Protein AF-A0A3B8MT05-F1 (afdb_monomer)

Structure (mmCIF, N/CA/C/O backbone):
data_AF-A0A3B8MT05-F1
#
_entry.id   AF-A0A3B8MT05-F1
#
loop_
_atom_site.group_PDB
_atom_site.id
_atom_site.type_symbol
_atom_site.label_atom_id
_atom_site.label_alt_id
_atom_site.label_comp_id
_atom_site.label_asym_id
_atom_site.label_entity_id
_atom_site.label_seq_id
_atom_site.pdbx_PDB_ins_code
_atom_site.Cartn_x
_atom_site.Cartn_y
_atom_site.Cartn_z
_atom_site.occupancy
_atom_site.B_iso_or_equiv
_atom_site.auth_seq_id
_atom_site.auth_comp_id
_atom_site.auth_asym_id
_atom_site.auth_atom_id
_atom_site.pdbx_PDB_model_num
ATOM 1 N N . SER A 1 1 ? -14.175 -2.290 12.192 1.00 71.00 1 SER A N 1
ATOM 2 C CA . SER A 1 1 ? -15.138 -1.802 11.178 1.00 71.00 1 SER A CA 1
ATOM 3 C C . SER A 1 1 ? -15.718 -2.993 10.432 1.00 71.00 1 SER A C 1
ATOM 5 O O . SER A 1 1 ? -15.018 -3.990 10.320 1.00 71.00 1 SER A O 1
ATOM 7 N N . LYS A 1 2 ? -16.958 -2.916 9.928 1.00 91.81 2 LYS A N 1
ATOM 8 C CA . LYS A 1 2 ? -17.528 -3.970 9.061 1.00 91.81 2 LYS A CA 1
ATOM 9 C C . LYS A 1 2 ? -16.944 -3.952 7.640 1.00 91.81 2 LYS A C 1
ATOM 11 O O . LYS A 1 2 ? -17.014 -4.962 6.956 1.00 91.81 2 LYS A O 1
ATOM 16 N N . VAL A 1 3 ? -16.391 -2.812 7.209 1.00 97.44 3 VAL A N 1
ATOM 17 C CA . VAL A 1 3 ? -15.841 -2.596 5.859 1.00 97.44 3 VAL A CA 1
ATOM 18 C C . VAL A 1 3 ? -14.478 -1.907 5.950 1.00 97.44 3 VAL A C 1
ATOM 20 O O . VAL A 1 3 ? -14.282 -1.012 6.785 1.00 97.44 3 VAL A O 1
ATOM 23 N N . GLN A 1 4 ? -13.553 -2.327 5.088 1.00 98.19 4 GLN A N 1
ATOM 24 C CA . GLN A 1 4 ? -12.253 -1.691 4.902 1.00 98.19 4 GLN A CA 1
ATOM 25 C C . GLN A 1 4 ? -12.387 -0.523 3.912 1.00 98.19 4 GLN A C 1
ATOM 27 O O . GLN A 1 4 ? -12.848 -0.701 2.788 1.00 98.19 4 GLN A O 1
ATOM 32 N N . LEU A 1 5 ? -11.99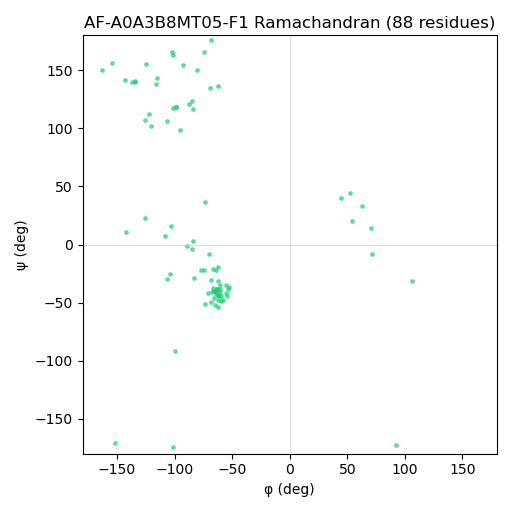8 0.674 4.344 1.00 98.38 5 LEU A N 1
ATOM 33 C CA . LEU A 1 5 ? -11.917 1.879 3.527 1.00 98.38 5 LEU A CA 1
ATOM 34 C C . LEU A 1 5 ? -10.437 2.148 3.277 1.00 98.38 5 LEU A C 1
ATOM 36 O O . LEU A 1 5 ? -9.715 2.529 4.200 1.00 98.38 5 LEU A O 1
ATOM 40 N N . VAL A 1 6 ? -9.989 1.890 2.050 1.00 98.75 6 VAL A N 1
ATOM 41 C CA . VAL A 1 6 ? -8.574 1.947 1.670 1.00 98.75 6 VAL A CA 1
ATOM 42 C C . VAL A 1 6 ? -8.276 3.279 0.986 1.00 98.75 6 VAL A C 1
ATOM 44 O O . VAL A 1 6 ? -8.838 3.576 -0.067 1.00 98.75 6 VAL A O 1
ATOM 47 N N . GLY A 1 7 ? -7.383 4.079 1.567 1.00 98.69 7 GLY A N 1
ATOM 48 C CA . GLY A 1 7 ? -6.900 5.309 0.944 1.00 98.69 7 GLY A CA 1
ATOM 49 C C . GLY A 1 7 ? -5.745 5.040 -0.022 1.00 98.69 7 GLY A C 1
ATOM 50 O O . GLY A 1 7 ? -4.681 4.596 0.405 1.00 98.69 7 GLY A O 1
ATOM 51 N N . ASP A 1 8 ? -5.959 5.329 -1.307 1.00 98.56 8 ASP A N 1
ATOM 52 C CA . ASP A 1 8 ? -4.941 5.296 -2.371 1.00 98.56 8 ASP A CA 1
ATOM 53 C C . ASP A 1 8 ? -4.433 6.718 -2.652 1.00 98.56 8 ASP A C 1
ATOM 55 O O . ASP A 1 8 ? -3.580 7.217 -1.920 1.00 98.56 8 ASP A O 1
ATOM 59 N N . ASP A 1 9 ? -5.039 7.439 -3.602 1.00 98.38 9 ASP A N 1
ATOM 60 C CA . ASP A 1 9 ? -4.663 8.820 -3.955 1.00 98.38 9 ASP A CA 1
ATOM 61 C C . ASP A 1 9 ? -4.847 9.824 -2.805 1.00 98.38 9 ASP A C 1
ATOM 63 O O . ASP A 1 9 ? -4.248 10.900 -2.791 1.00 98.38 9 ASP A O 1
ATOM 67 N N . LEU A 1 10 ? -5.656 9.471 -1.804 1.00 98.44 10 LEU A N 1
ATOM 68 C CA . LEU A 1 10 ? -5.810 10.272 -0.594 1.00 98.44 10 LEU A CA 1
ATOM 69 C C . LEU A 1 10 ? -4.494 10.353 0.197 1.00 98.44 10 LEU A C 1
ATOM 71 O O . LEU A 1 10 ? -4.142 11.417 0.716 1.00 98.44 10 LEU A O 1
ATOM 75 N N . PHE A 1 11 ? -3.761 9.238 0.274 1.00 98.62 11 PHE A N 1
ATOM 76 C CA . PHE A 1 11 ? -2.542 9.125 1.072 1.00 98.62 11 PHE A CA 1
ATOM 77 C C . PHE A 1 11 ? -1.278 9.109 0.223 1.00 98.62 11 PHE A C 1
ATOM 79 O O . PHE A 1 11 ? -0.256 9.586 0.705 1.00 98.62 11 PHE A O 1
ATOM 86 N N . VAL A 1 12 ? -1.338 8.612 -1.018 1.00 98.19 12 VAL A N 1
ATOM 87 C CA . VAL A 1 12 ? -0.209 8.453 -1.956 1.00 98.19 12 VAL A CA 1
ATOM 88 C C . VAL A 1 12 ? 1.046 7.874 -1.297 1.00 98.19 12 VAL A C 1
ATOM 90 O O . VAL A 1 12 ? 2.157 8.336 -1.536 1.00 98.19 12 VAL A O 1
ATOM 93 N N . THR A 1 13 ? 0.867 6.900 -0.397 1.00 98.50 13 THR A N 1
ATOM 94 C CA . THR A 1 13 ? 1.955 6.302 0.405 1.00 98.50 13 THR A CA 1
ATOM 95 C C . THR A 1 13 ? 2.786 7.338 1.195 1.00 98.50 13 THR A C 1
ATOM 97 O O . THR A 1 13 ? 3.906 7.073 1.611 1.00 98.50 13 THR A O 1
ATOM 100 N N . ASN A 1 14 ? 2.255 8.541 1.433 1.00 98.25 14 ASN A N 1
ATOM 101 C CA . ASN A 1 14 ? 2.96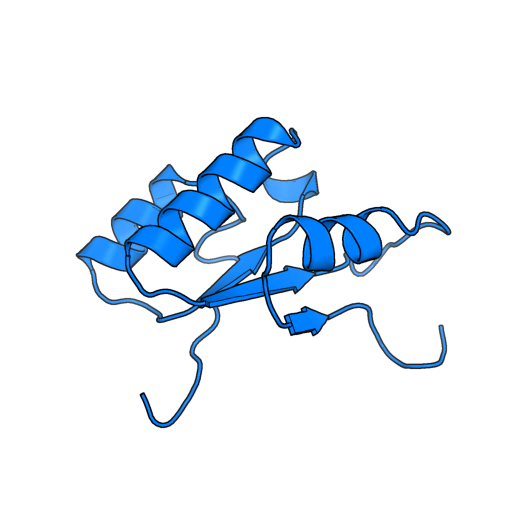7 9.641 2.072 1.00 98.25 14 ASN A CA 1
ATOM 102 C C . ASN A 1 14 ? 2.621 9.736 3.570 1.00 98.25 14 ASN A C 1
ATOM 104 O O . ASN A 1 14 ? 1.465 10.034 3.900 1.00 98.25 14 ASN A O 1
ATOM 108 N N . PRO A 1 15 ? 3.601 9.585 4.486 1.00 97.06 15 PRO A N 1
ATOM 109 C CA . PRO A 1 15 ? 3.354 9.616 5.928 1.00 97.06 15 PRO A CA 1
ATOM 110 C C . PRO A 1 15 ? 2.643 10.882 6.422 1.00 97.06 15 PRO A C 1
ATOM 112 O O . PRO A 1 15 ? 1.793 10.801 7.303 1.00 97.06 15 PRO A O 1
ATOM 115 N N . LYS A 1 16 ? 2.915 12.057 5.831 1.00 97.81 16 LYS A N 1
ATOM 116 C CA . LYS A 1 16 ? 2.271 13.320 6.243 1.00 97.81 16 LYS A CA 1
ATOM 117 C C . LYS A 1 16 ? 0.780 13.330 5.908 1.00 97.81 16 LYS A C 1
ATOM 119 O O . LYS A 1 16 ? -0.032 13.782 6.713 1.00 97.81 16 LYS A O 1
ATOM 124 N N . ARG A 1 17 ? 0.410 12.824 4.726 1.00 98.50 17 ARG A N 1
ATOM 125 C CA . ARG A 1 17 ? -0.999 12.719 4.313 1.00 98.50 17 ARG A CA 1
ATOM 126 C C . ARG A 1 17 ? -1.727 11.646 5.108 1.00 98.50 17 ARG A C 1
ATOM 128 O O . ARG A 1 17 ? -2.847 11.887 5.546 1.00 98.50 17 ARG A O 1
ATOM 135 N N . LEU A 1 18 ? -1.075 10.506 5.336 1.00 98.75 18 LEU A N 1
ATOM 136 C CA . LEU A 1 18 ? -1.609 9.438 6.172 1.00 98.75 18 LEU A CA 1
ATOM 137 C C . LEU A 1 18 ? -1.860 9.926 7.606 1.00 98.75 18 LEU A C 1
ATOM 139 O O . LEU A 1 18 ? -2.966 9.753 8.106 1.00 98.75 18 LEU A O 1
ATOM 143 N N . ALA A 1 19 ? -0.892 10.603 8.234 1.00 98.69 19 ALA A N 1
ATOM 144 C CA . ALA A 1 19 ? -1.054 11.179 9.571 1.00 98.69 19 ALA A CA 1
ATOM 145 C C . ALA A 1 19 ? -2.271 12.110 9.642 1.00 98.69 19 ALA A C 1
ATOM 147 O O . ALA A 1 19 ? -3.087 11.999 10.558 1.00 98.69 19 ALA A O 1
ATOM 148 N N . LYS A 1 20 ? -2.446 12.977 8.634 1.00 98.75 20 LYS A N 1
ATOM 149 C CA . LYS A 1 20 ? -3.619 13.852 8.577 1.00 98.75 20 LYS A CA 1
ATOM 150 C C . LYS A 1 20 ? -4.919 13.066 8.396 1.00 98.75 20 LYS A C 1
ATOM 152 O O . LYS A 1 20 ? -5.930 13.392 9.010 1.00 98.75 20 LYS A O 1
ATOM 157 N N . GLY A 1 21 ? -4.898 12.030 7.564 1.00 98.62 21 GLY A N 1
ATOM 158 C CA . GLY A 1 21 ? -6.036 11.147 7.339 1.00 98.62 21 GLY A CA 1
ATOM 159 C C . GLY A 1 21 ? -6.473 10.380 8.583 1.00 98.62 21 GLY A C 1
ATOM 160 O O . GLY A 1 21 ? -7.678 10.229 8.795 1.00 98.62 21 GLY A O 1
ATOM 161 N N . ILE A 1 22 ? -5.506 9.947 9.397 1.00 98.56 22 ILE A N 1
ATOM 162 C CA . ILE A 1 22 ? -5.710 9.301 10.698 1.00 98.56 22 ILE A CA 1
ATOM 163 C C . ILE A 1 22 ? -6.364 10.281 11.673 1.00 98.56 22 ILE A C 1
ATOM 165 O O . ILE A 1 22 ? -7.414 9.962 12.224 1.00 98.56 22 ILE A O 1
ATOM 169 N N . GLU A 1 23 ? -5.800 11.483 11.829 1.00 98.56 23 GLU A N 1
ATOM 170 C CA . GLU A 1 23 ? -6.339 12.537 12.704 1.00 98.56 23 GLU A CA 1
ATOM 171 C C . GLU A 1 23 ? -7.797 12.877 12.355 1.00 98.56 23 GLU A C 1
ATOM 173 O O . GLU A 1 23 ? -8.638 13.038 13.236 1.00 98.56 23 GLU A O 1
ATOM 178 N N . LEU A 1 24 ? -8.106 12.953 11.058 1.00 98.56 24 LEU A N 1
ATOM 179 C CA . LEU A 1 24 ? -9.439 13.276 10.554 1.00 98.56 24 LEU A CA 1
ATOM 180 C C . LEU A 1 24 ? -10.389 12.065 10.462 1.00 98.56 24 LEU A C 1
ATOM 182 O O . LEU A 1 24 ? -11.544 12.240 10.082 1.00 98.56 24 LEU A O 1
ATOM 186 N N . GLY A 1 25 ? -9.929 10.842 10.753 1.00 97.75 25 GLY A N 1
ATOM 187 C CA . GLY A 1 25 ? -10.753 9.628 10.666 1.00 97.75 25 GLY A CA 1
ATOM 188 C C . GLY A 1 25 ? -11.263 9.305 9.254 1.00 97.75 25 GLY A C 1
ATOM 189 O O . GLY A 1 25 ? -12.368 8.793 9.094 1.00 97.75 25 GLY A O 1
ATOM 190 N N . THR A 1 26 ? -10.485 9.628 8.219 1.00 98.25 26 THR A N 1
ATOM 191 C CA . THR A 1 26 ? -10.937 9.588 6.809 1.00 98.25 26 THR A CA 1
ATOM 192 C C . THR A 1 26 ? -10.999 8.191 6.186 1.00 98.25 26 THR A C 1
ATOM 194 O O . THR A 1 26 ? -11.703 7.996 5.197 1.00 98.25 26 THR A O 1
ATOM 197 N N . ALA A 1 27 ? -10.269 7.219 6.734 1.00 98.50 27 ALA A N 1
ATOM 198 C CA . ALA A 1 27 ? -10.208 5.846 6.240 1.00 98.50 27 ALA A CA 1
ATOM 199 C C . ALA A 1 27 ? -9.900 4.875 7.396 1.00 98.50 27 ALA A C 1
ATOM 201 O O . ALA A 1 27 ? -9.943 5.249 8.566 1.00 98.50 27 ALA A O 1
ATOM 202 N N . ASN A 1 28 ? -9.618 3.608 7.093 1.00 98.31 28 ASN A N 1
ATOM 203 C CA . ASN A 1 28 ? -9.097 2.649 8.082 1.00 98.31 28 ASN A CA 1
ATOM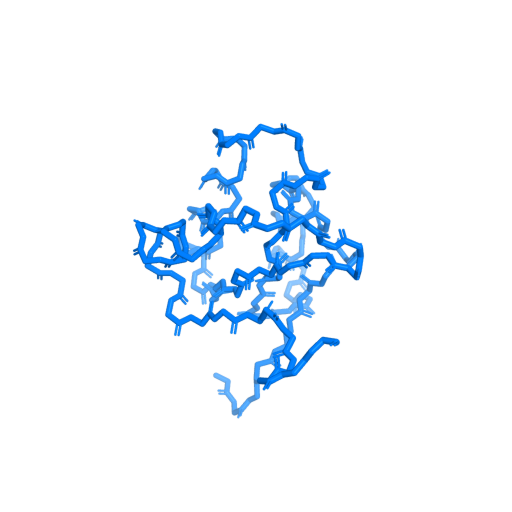 204 C C . ASN A 1 28 ? -8.037 1.696 7.495 1.00 98.31 28 ASN A C 1
ATOM 206 O O . ASN A 1 28 ? -7.645 0.701 8.114 1.00 98.31 28 ASN A O 1
ATOM 210 N N . SER 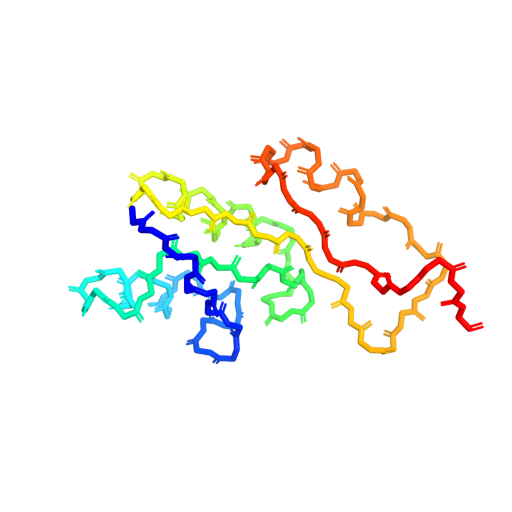A 1 29 ? -7.572 2.001 6.284 1.00 98.62 29 SER A N 1
ATOM 211 C CA . SER A 1 29 ? -6.509 1.286 5.603 1.00 98.62 29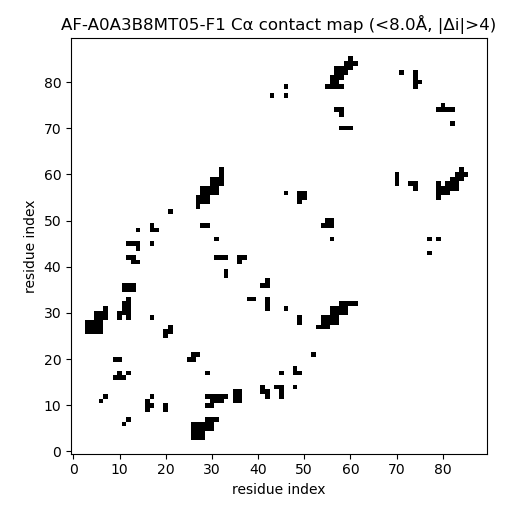 SER A CA 1
ATOM 212 C C . SER A 1 29 ? -5.788 2.185 4.600 1.00 98.62 29 SER A C 1
ATOM 214 O O . SER A 1 29 ? -6.367 3.156 4.108 1.00 98.62 29 SER A O 1
ATOM 216 N N . ILE A 1 30 ? -4.538 1.856 4.280 1.00 98.81 30 ILE A N 1
ATOM 217 C CA . ILE A 1 30 ? -3.737 2.505 3.238 1.00 98.81 30 ILE A CA 1
ATOM 218 C C . ILE A 1 30 ? -3.394 1.518 2.116 1.00 98.81 30 ILE A C 1
ATOM 220 O O . ILE A 1 30 ? -3.026 0.373 2.381 1.00 98.81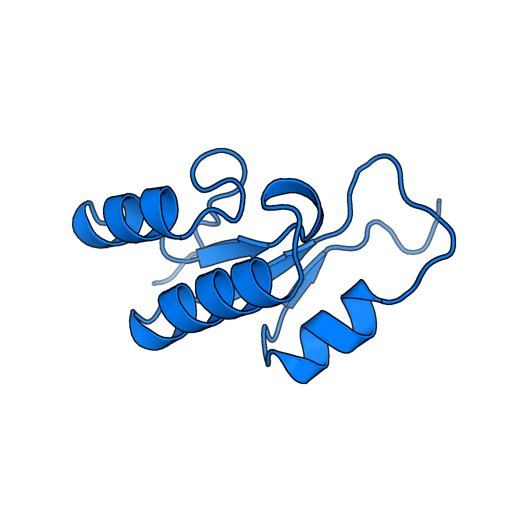 30 ILE A O 1
ATOM 224 N N . LEU A 1 31 ? -3.483 1.976 0.863 1.00 98.75 31 LEU A N 1
ATOM 225 C CA . LEU A 1 31 ? -2.906 1.280 -0.286 1.00 98.75 31 LEU A CA 1
ATOM 226 C C . LEU A 1 31 ? -1.453 1.739 -0.458 1.00 98.75 31 LEU A C 1
ATOM 228 O O . LEU A 1 31 ? -1.192 2.926 -0.642 1.00 98.75 31 LEU A O 1
ATOM 232 N N . VAL A 1 32 ? -0.511 0.805 -0.389 1.00 98.69 32 VAL A N 1
ATOM 233 C CA . VAL A 1 32 ? 0.929 1.079 -0.379 1.00 98.69 32 VAL A CA 1
ATOM 234 C C . VAL A 1 32 ? 1.499 0.821 -1.765 1.00 98.69 32 VAL A C 1
ATOM 236 O O . VAL A 1 32 ? 1.470 -0.306 -2.254 1.00 98.69 32 VAL A O 1
ATOM 239 N N . LYS A 1 33 ? 2.035 1.863 -2.399 1.00 98.44 33 LYS A N 1
ATOM 240 C CA . LYS A 1 33 ? 2.738 1.797 -3.685 1.00 98.44 33 LYS A CA 1
ATOM 241 C C . LYS A 1 33 ? 4.112 2.426 -3.503 1.00 98.44 33 LYS A C 1
ATOM 243 O O . LYS A 1 33 ? 4.232 3.647 -3.415 1.00 98.44 33 LYS A O 1
ATOM 248 N N . VAL A 1 34 ? 5.151 1.595 -3.476 1.00 96.88 34 VAL A N 1
ATOM 249 C CA . VAL A 1 34 ? 6.532 2.001 -3.144 1.00 96.88 34 VAL A CA 1
ATOM 250 C C . VAL A 1 34 ? 7.034 3.184 -3.980 1.00 96.88 34 VAL A C 1
ATOM 252 O O . VAL A 1 34 ? 7.690 4.097 -3.482 1.00 96.88 34 VAL A O 1
ATOM 255 N N . ASN A 1 35 ? 6.640 3.235 -5.253 1.00 95.62 35 ASN A N 1
ATOM 256 C CA . ASN A 1 35 ? 7.064 4.275 -6.181 1.00 95.62 35 ASN A CA 1
ATOM 257 C C . ASN A 1 35 ? 6.234 5.574 -6.116 1.00 95.62 35 ASN A C 1
ATOM 259 O O . ASN A 1 35 ? 6.474 6.471 -6.920 1.00 95.62 35 ASN A O 1
ATOM 263 N N . GLN A 1 36 ? 5.259 5.697 -5.205 1.00 95.88 36 GLN A N 1
ATOM 264 C CA . GLN A 1 36 ? 4.593 6.979 -4.921 1.00 95.88 36 GLN A CA 1
ATOM 265 C C . GLN A 1 36 ? 5.383 7.851 -3.934 1.00 95.88 36 GLN A C 1
ATOM 267 O O . GLN A 1 36 ? 5.275 9.073 -4.008 1.00 95.88 36 GLN A O 1
ATOM 272 N N . ILE A 1 37 ? 6.155 7.242 -3.025 1.00 94.12 37 ILE A N 1
ATOM 273 C CA . ILE A 1 37 ? 6.929 7.961 -2.000 1.00 94.12 37 ILE A CA 1
ATOM 274 C C . ILE A 1 37 ? 8.425 8.029 -2.332 1.00 94.12 37 ILE A C 1
ATOM 276 O O . ILE A 1 37 ? 9.080 8.999 -1.977 1.00 94.12 37 ILE A O 1
ATOM 280 N N . GLY A 1 38 ? 8.929 7.067 -3.115 1.00 90.69 38 GLY A N 1
ATOM 281 C CA . GLY A 1 38 ? 10.233 7.139 -3.782 1.00 90.69 38 GLY A CA 1
ATOM 282 C C . GLY A 1 38 ? 11.315 6.262 -3.157 1.00 90.69 38 GLY A C 1
ATOM 283 O O . GLY A 1 38 ? 12.152 5.742 -3.893 1.00 90.69 38 GLY A O 1
ATOM 284 N N . THR A 1 39 ? 11.282 6.032 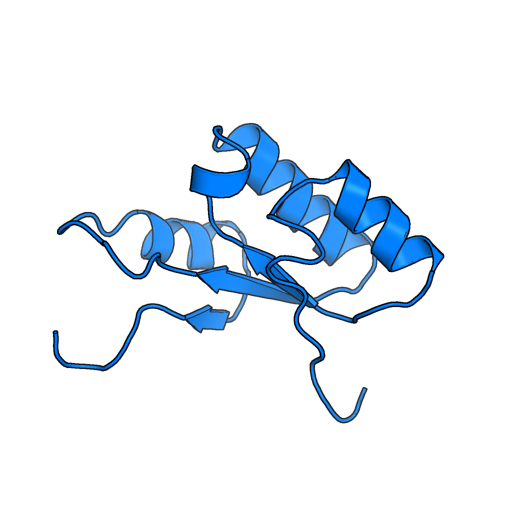-1.841 1.00 97.81 39 THR A N 1
ATOM 285 C CA . THR A 1 39 ? 12.248 5.159 -1.153 1.00 97.81 39 THR A CA 1
ATOM 286 C C . THR A 1 39 ? 11.580 4.043 -0.351 1.00 97.81 39 THR A C 1
ATOM 288 O O . THR A 1 39 ? 10.430 4.149 0.091 1.00 97.81 39 THR A O 1
ATOM 291 N N . LEU A 1 40 ? 12.322 2.952 -0.130 1.00 97.50 40 LEU A N 1
ATOM 292 C CA . LEU A 1 40 ? 11.863 1.864 0.733 1.00 97.50 40 LEU A CA 1
ATOM 293 C C . LEU A 1 40 ? 11.740 2.316 2.188 1.00 97.50 40 LEU A C 1
ATOM 295 O O . LEU A 1 40 ? 10.751 1.980 2.823 1.00 97.50 40 LEU A O 1
ATOM 299 N N . SER A 1 41 ? 12.675 3.119 2.701 1.00 97.94 41 SER A N 1
ATOM 300 C CA . SER A 1 41 ? 12.603 3.620 4.078 1.00 97.94 41 SER A CA 1
ATOM 301 C C . SER A 1 41 ? 11.313 4.402 4.328 1.00 97.94 41 SER A C 1
ATOM 303 O O . SER A 1 41 ? 10.586 4.094 5.265 1.00 97.94 41 SER A O 1
ATOM 305 N N . GLU A 1 42 ? 10.951 5.326 3.435 1.00 97.88 42 GLU A N 1
ATOM 306 C CA . GLU A 1 42 ? 9.705 6.090 3.585 1.00 97.88 42 GLU A CA 1
ATOM 307 C C . GLU A 1 42 ? 8.453 5.220 3.399 1.00 97.88 42 GLU A C 1
ATOM 309 O O . GLU A 1 42 ? 7.418 5.471 4.018 1.00 97.88 42 GLU A O 1
ATOM 314 N N . THR A 1 43 ? 8.539 4.169 2.577 1.00 98.19 43 THR A N 1
ATOM 315 C CA . THR A 1 43 ? 7.473 3.163 2.468 1.00 98.19 43 THR A CA 1
ATOM 316 C C . THR A 1 43 ? 7.280 2.442 3.805 1.00 98.19 43 THR A C 1
ATOM 318 O O . THR A 1 43 ? 6.149 2.304 4.272 1.00 98.19 43 THR A O 1
ATOM 321 N N . LEU A 1 44 ? 8.370 1.995 4.437 1.00 98.00 44 LEU A N 1
ATOM 322 C CA . LEU A 1 44 ? 8.331 1.318 5.734 1.00 98.00 44 LEU A CA 1
ATOM 323 C C . LEU A 1 44 ? 7.798 2.246 6.831 1.00 98.00 44 LEU A C 1
ATOM 325 O O . LEU A 1 44 ? 6.987 1.807 7.647 1.00 98.00 44 LEU A O 1
ATOM 329 N N . ASP A 1 45 ? 8.166 3.528 6.803 1.00 98.19 45 ASP A N 1
ATOM 330 C CA . ASP A 1 45 ? 7.628 4.538 7.716 1.00 98.19 45 ASP A CA 1
ATOM 331 C C . ASP A 1 45 ? 6.113 4.709 7.541 1.00 98.19 45 ASP A C 1
ATOM 333 O O . ASP A 1 45 ? 5.377 4.751 8.528 1.00 98.19 45 ASP A O 1
ATOM 337 N N . ALA A 1 46 ? 5.615 4.753 6.298 1.00 98.38 46 ALA A N 1
ATOM 338 C CA . ALA A 1 46 ? 4.181 4.848 6.021 1.00 98.38 46 ALA A CA 1
ATOM 339 C C . ALA A 1 46 ? 3.410 3.613 6.519 1.00 98.38 46 ALA A C 1
ATOM 341 O O . ALA A 1 46 ? 2.347 3.754 7.128 1.00 98.38 46 ALA A O 1
ATOM 342 N N . VAL A 1 47 ? 3.948 2.407 6.301 1.00 98.50 47 VAL A N 1
ATOM 343 C CA . VAL A 1 47 ? 3.338 1.160 6.794 1.00 98.50 47 VAL A CA 1
ATOM 344 C C . VAL A 1 47 ? 3.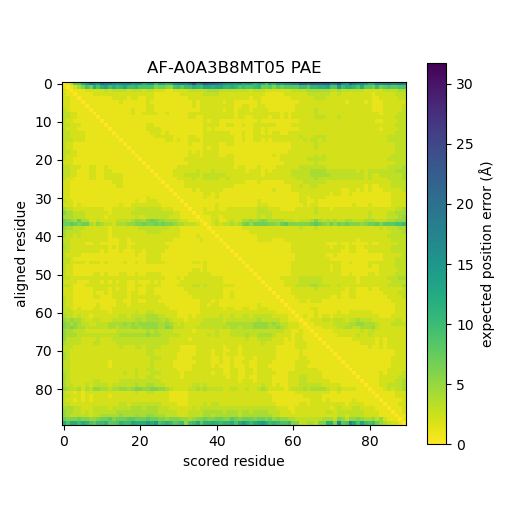349 1.111 8.323 1.00 98.50 47 VAL A C 1
ATOM 346 O O . VAL A 1 47 ? 2.324 0.821 8.939 1.00 98.50 47 VAL A O 1
ATOM 349 N N . SER A 1 48 ? 4.478 1.454 8.946 1.00 98.44 48 SER A N 1
ATOM 350 C CA . SER A 1 48 ? 4.615 1.510 10.404 1.00 98.44 48 SER A CA 1
ATOM 351 C C . SER A 1 48 ? 3.636 2.512 11.025 1.00 98.44 48 SER A C 1
ATOM 353 O O . SER A 1 48 ? 2.931 2.193 11.987 1.00 98.44 48 SER A O 1
ATOM 355 N N . LEU A 1 49 ? 3.505 3.703 10.430 1.00 98.62 49 LEU A N 1
ATOM 356 C CA . LEU A 1 49 ? 2.552 4.723 10.865 1.00 98.62 49 LEU A CA 1
ATOM 357 C C . LEU A 1 49 ? 1.101 4.228 10.777 1.00 98.62 49 LEU A C 1
ATOM 359 O O . LEU A 1 49 ? 0.315 4.479 11.691 1.00 98.62 49 LEU A O 1
ATOM 363 N N . ALA A 1 50 ? 0.744 3.500 9.716 1.00 98.56 50 ALA A N 1
ATOM 364 C CA . ALA A 1 50 ? -0.581 2.900 9.595 1.00 98.56 50 ALA A CA 1
ATOM 365 C C . ALA A 1 50 ? -0.829 1.881 10.718 1.00 98.56 50 ALA A C 1
ATOM 367 O O . ALA A 1 50 ? -1.797 2.007 11.470 1.00 98.56 50 ALA A O 1
ATOM 368 N N . HIS A 1 51 ? 0.074 0.911 10.882 1.00 98.38 51 HIS A N 1
ATOM 369 C CA . HIS A 1 51 ? -0.085 -0.170 11.856 1.00 98.38 51 HIS A CA 1
ATOM 370 C C . HIS A 1 51 ? -0.156 0.339 13.299 1.00 98.38 51 HIS A C 1
ATOM 372 O O . HIS A 1 51 ? -1.033 -0.072 14.059 1.00 98.38 51 HIS A O 1
ATOM 378 N N . THR A 1 52 ? 0.715 1.279 13.668 1.00 98.38 52 THR A N 1
ATOM 379 C CA . THR A 1 52 ? 0.737 1.877 15.016 1.00 98.38 52 THR A CA 1
ATOM 380 C C . THR A 1 52 ? -0.537 2.656 15.354 1.00 98.38 52 THR A C 1
ATOM 382 O O . THR A 1 52 ? -0.866 2.794 16.529 1.00 98.38 52 THR A O 1
ATOM 385 N N . ASN A 1 53 ? -1.295 3.100 14.347 1.00 98.38 53 ASN A N 1
ATOM 386 C CA . ASN A 1 53 ? -2.578 3.790 14.509 1.00 98.38 53 ASN A CA 1
ATOM 387 C C . ASN A 1 53 ? -3.790 2.886 14.214 1.00 98.38 53 ASN A C 1
ATOM 389 O O . ASN A 1 53 ? -4.900 3.373 14.000 1.00 98.38 53 ASN A O 1
ATOM 393 N N . GLY A 1 54 ? -3.594 1.564 14.185 1.00 97.50 54 GLY A N 1
ATOM 394 C CA . GLY A 1 54 ? -4.667 0.588 13.980 1.00 97.50 54 GLY A CA 1
ATOM 395 C C . GLY A 1 54 ? -5.249 0.567 12.563 1.00 97.50 54 GLY A C 1
ATOM 396 O O . GLY A 1 54 ? -6.311 -0.021 12.350 1.00 97.50 54 GLY A O 1
ATOM 397 N N . TYR A 1 55 ? -4.577 1.191 11.592 1.00 98.44 55 TYR A N 1
ATOM 398 C CA . TYR A 1 55 ? -4.894 1.029 10.178 1.00 98.44 55 TYR A CA 1
ATOM 399 C C . TYR A 1 55 ? -4.283 -0.271 9.657 1.00 98.44 55 TYR A C 1
ATOM 401 O O . TYR A 1 55 ? -3.226 -0.716 10.097 1.00 98.44 55 TYR A O 1
ATOM 409 N N . THR A 1 56 ? -4.938 -0.856 8.660 1.00 98.31 56 THR A N 1
ATOM 410 C CA . THR A 1 56 ? -4.383 -1.976 7.884 1.00 98.31 56 THR A CA 1
ATOM 411 C C . THR A 1 56 ? -3.650 -1.460 6.645 1.00 98.31 56 THR A C 1
ATOM 413 O O . THR A 1 56 ? -3.995 -0.401 6.120 1.00 98.31 56 THR A O 1
ATOM 416 N N . ALA A 1 57 ? -2.679 -2.204 6.126 1.00 98.44 57 ALA A N 1
ATOM 417 C CA . ALA A 1 57 ? -1.972 -1.855 4.895 1.00 98.44 57 ALA A CA 1
ATOM 418 C C . ALA A 1 57 ? -2.247 -2.886 3.793 1.00 98.44 57 ALA A C 1
ATOM 420 O O . ALA A 1 57 ? -2.344 -4.080 4.059 1.00 98.44 57 ALA A O 1
ATOM 421 N N . VAL A 1 58 ? -2.365 -2.430 2.547 1.00 98.75 58 VAL A N 1
ATOM 422 C CA . VAL A 1 58 ? -2.497 -3.294 1.369 1.00 98.75 58 VAL A CA 1
ATOM 423 C C . VAL A 1 58 ? -1.356 -2.967 0.415 1.00 98.75 58 VAL A C 1
ATOM 425 O O . VAL A 1 58 ? -1.327 -1.878 -0.156 1.00 98.75 58 VAL A O 1
ATOM 428 N N . MET A 1 59 ? -0.418 -3.896 0.229 1.00 98.69 59 MET A N 1
ATOM 429 C CA . MET A 1 59 ? 0.670 -3.712 -0.736 1.00 98.69 59 MET A CA 1
ATOM 430 C C . MET A 1 59 ? 0.110 -3.758 -2.161 1.00 98.69 59 MET A C 1
ATOM 432 O O . MET A 1 59 ? -0.712 -4.620 -2.471 1.00 98.69 59 MET A O 1
ATOM 436 N N . SER A 1 60 ? 0.514 -2.842 -3.037 1.00 98.62 60 SER A N 1
ATOM 437 C CA . SER A 1 60 ? -0.095 -2.692 -4.359 1.00 98.62 60 SER A CA 1
ATOM 438 C C . SER A 1 60 ? 0.930 -2.536 -5.467 1.00 98.62 60 SER A C 1
ATOM 440 O O . SER A 1 60 ? 1.877 -1.761 -5.364 1.00 98.62 60 SER A O 1
ATOM 442 N N . HIS A 1 61 ? 0.630 -3.188 -6.587 1.00 98.25 61 HIS A N 1
ATOM 443 C CA . HIS A 1 61 ? 1.272 -2.931 -7.869 1.00 98.25 61 HIS A CA 1
ATOM 444 C C . HIS A 1 61 ? 0.906 -1.558 -8.454 1.00 98.25 61 HIS A C 1
ATOM 446 O O . HIS A 1 61 ? 0.026 -0.839 -7.946 1.00 98.25 61 HIS A O 1
ATOM 452 N N . ARG A 1 62 ? 1.529 -1.234 -9.588 1.00 97.88 62 ARG A N 1
ATOM 453 C CA . ARG A 1 62 ? 1.056 -0.211 -10.533 1.00 97.88 62 ARG A CA 1
ATOM 454 C C . ARG A 1 62 ? 0.383 -0.847 -11.753 1.00 97.88 62 ARG A C 1
ATOM 456 O O . ARG A 1 62 ? 0.475 -2.043 -11.982 1.00 97.88 62 ARG A O 1
ATOM 463 N N . SER A 1 63 ? -0.337 -0.039 -12.534 1.00 95.75 63 SER A N 1
ATOM 464 C CA . SER A 1 63 ? -0.952 -0.508 -13.785 1.00 95.75 63 SER A CA 1
ATOM 465 C C . SER A 1 63 ? 0.095 -0.878 -14.839 1.00 95.75 63 SER A C 1
ATOM 467 O O . SER A 1 63 ? -0.091 -1.849 -15.561 1.00 95.75 63 SER A O 1
ATOM 469 N N . GLY A 1 64 ? 1.189 -0.115 -14.910 1.00 95.62 64 GLY A N 1
ATOM 470 C CA . GLY A 1 64 ? 2.400 -0.492 -15.632 1.00 95.62 64 GLY A CA 1
ATOM 471 C C . GLY A 1 64 ? 3.381 -1.130 -14.660 1.00 95.62 64 GLY A C 1
ATOM 472 O O . GLY A 1 64 ? 4.044 -0.405 -13.921 1.00 95.62 64 GLY A O 1
ATOM 473 N N . GLU A 1 65 ? 3.415 -2.460 -14.637 1.00 96.88 65 GLU A N 1
ATOM 474 C CA . GLU A 1 65 ? 4.384 -3.239 -13.863 1.00 96.88 65 GLU A CA 1
ATOM 475 C C . GLU A 1 65 ? 5.512 -3.784 -14.732 1.00 96.88 65 GLU A C 1
ATOM 477 O O . GLU A 1 65 ? 5.383 -3.874 -15.954 1.00 96.88 65 GLU A O 1
ATOM 482 N N . THR A 1 66 ? 6.588 -4.194 -14.068 1.00 97.56 66 THR A N 1
ATOM 483 C CA . THR A 1 66 ? 7.658 -4.996 -14.664 1.00 97.56 66 THR A CA 1
ATOM 484 C C . THR A 1 66 ? 7.512 -6.469 -14.252 1.00 97.56 66 THR A C 1
ATOM 486 O O . THR A 1 66 ? 6.515 -6.887 -13.648 1.00 97.56 66 THR A O 1
ATOM 489 N N . GLU A 1 67 ? 8.490 -7.288 -14.621 1.00 97.88 67 GLU A N 1
ATOM 490 C CA . GLU A 1 67 ? 8.676 -8.655 -14.136 1.00 97.88 67 GLU A CA 1
ATOM 491 C C . GLU A 1 67 ? 9.128 -8.731 -12.667 1.00 97.88 67 GLU A C 1
ATOM 493 O O . GLU A 1 67 ? 9.184 -9.823 -12.103 1.00 97.88 67 GLU A O 1
ATOM 498 N N . ASP A 1 68 ? 9.462 -7.590 -12.058 1.00 98.19 68 ASP A N 1
ATOM 499 C CA . ASP A 1 68 ? 9.953 -7.502 -10.688 1.00 98.19 68 ASP A CA 1
ATOM 500 C C . ASP A 1 68 ? 8.909 -8.003 -9.676 1.00 98.19 68 ASP A C 1
ATOM 502 O O . ASP A 1 68 ? 7.714 -7.703 -9.753 1.00 98.19 68 ASP A O 1
ATOM 506 N N . THR A 1 69 ? 9.372 -8.784 -8.700 1.00 98.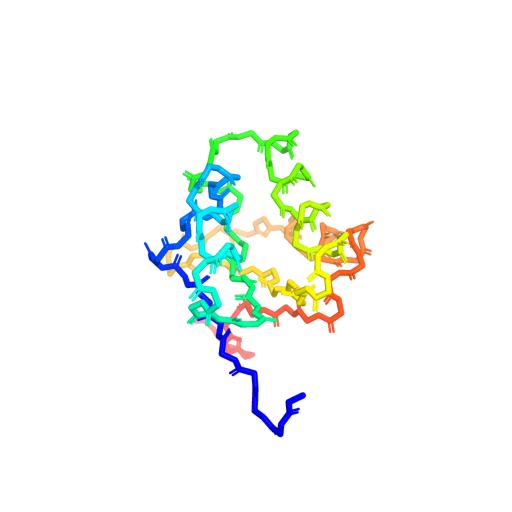25 69 THR A N 1
ATOM 507 C CA . THR A 1 69 ? 8.522 -9.401 -7.675 1.00 98.25 69 THR A CA 1
ATOM 508 C C . THR A 1 69 ? 8.693 -8.779 -6.292 1.00 98.25 69 THR A C 1
ATOM 510 O O . THR A 1 69 ? 8.101 -9.274 -5.337 1.00 98.25 69 THR A O 1
ATOM 513 N N . THR A 1 70 ? 9.444 -7.683 -6.159 1.00 98.19 70 THR A N 1
ATOM 514 C CA . THR A 1 70 ? 9.848 -7.080 -4.878 1.00 98.19 70 THR A CA 1
ATOM 515 C C . THR A 1 70 ? 8.658 -6.793 -3.967 1.00 98.19 70 THR A C 1
ATOM 517 O O . THR A 1 70 ? 8.730 -6.994 -2.756 1.00 98.19 70 THR A O 1
ATOM 520 N N . ILE A 1 71 ? 7.524 -6.349 -4.520 1.00 98.25 71 ILE A N 1
ATOM 521 C CA . ILE A 1 71 ? 6.344 -6.039 -3.701 1.00 98.25 71 ILE A CA 1
ATOM 522 C C . ILE A 1 71 ? 5.719 -7.281 -3.044 1.00 98.25 71 ILE A C 1
ATOM 524 O O . ILE A 1 71 ? 5.026 -7.138 -2.039 1.00 98.25 71 ILE A O 1
ATOM 528 N N . ALA A 1 72 ? 5.963 -8.488 -3.567 1.00 98.56 72 ALA A N 1
ATOM 529 C CA . ALA A 1 72 ? 5.532 -9.727 -2.925 1.00 98.56 72 ALA A CA 1
ATOM 530 C C . ALA A 1 72 ? 6.309 -9.954 -1.621 1.00 98.56 72 ALA A C 1
ATOM 532 O O . ALA A 1 72 ? 5.698 -10.138 -0.567 1.00 98.56 72 ALA A O 1
ATOM 533 N N . ASP A 1 73 ? 7.638 -9.840 -1.673 1.00 98.62 73 ASP A N 1
ATOM 534 C CA . ASP A 1 73 ? 8.502 -9.927 -0.495 1.00 98.62 73 ASP A CA 1
ATOM 535 C C . ASP A 1 73 ? 8.200 -8.807 0.503 1.00 98.62 73 ASP A C 1
ATOM 537 O O . ASP A 1 73 ? 8.062 -9.062 1.699 1.00 98.62 73 ASP A O 1
ATOM 541 N N . LEU A 1 74 ? 8.005 -7.572 0.027 1.00 98.31 74 LEU A N 1
ATOM 542 C CA . LEU A 1 74 ? 7.661 -6.448 0.900 1.00 98.31 74 LEU A CA 1
ATOM 543 C C . LEU A 1 74 ? 6.315 -6.644 1.604 1.00 98.31 74 LEU A C 1
ATOM 545 O O . LEU A 1 74 ? 6.201 -6.294 2.778 1.00 98.31 74 LEU A O 1
ATOM 549 N N . ALA A 1 75 ? 5.303 -7.214 0.942 1.00 98.44 75 ALA A N 1
ATOM 550 C CA . ALA A 1 75 ? 4.009 -7.483 1.571 1.00 98.44 75 ALA A CA 1
ATOM 551 C C . ALA A 1 75 ? 4.139 -8.443 2.766 1.00 98.44 75 ALA A C 1
ATOM 553 O O . ALA A 1 75 ? 3.479 -8.247 3.792 1.00 98.44 75 ALA A O 1
ATOM 554 N N . VAL A 1 76 ? 5.013 -9.449 2.644 1.00 98.56 76 VAL A N 1
ATOM 555 C CA . VAL A 1 76 ? 5.320 -10.402 3.718 1.00 98.56 76 VAL A CA 1
ATOM 556 C C . VAL A 1 76 ? 6.186 -9.745 4.792 1.00 98.56 76 VAL A C 1
ATOM 558 O O . VAL A 1 76 ? 5.821 -9.770 5.965 1.00 98.56 76 VAL A O 1
ATOM 561 N N . ALA A 1 77 ? 7.293 -9.107 4.405 1.00 98.25 77 ALA A N 1
ATOM 562 C CA . ALA A 1 77 ? 8.257 -8.506 5.327 1.00 98.25 77 ALA A CA 1
ATOM 563 C C . ALA A 1 77 ? 7.637 -7.412 6.207 1.00 98.25 77 ALA A C 1
ATOM 565 O O . ALA A 1 77 ? 7.992 -7.269 7.375 1.00 98.25 77 ALA A O 1
ATOM 566 N N . THR A 1 78 ? 6.688 -6.651 5.660 1.00 97.38 78 THR A N 1
ATOM 567 C CA . THR A 1 78 ? 5.988 -5.586 6.390 1.00 97.38 78 THR A CA 1
ATOM 568 C C . THR A 1 78 ? 4.730 -6.062 7.109 1.00 97.38 78 THR A C 1
ATOM 570 O O . THR A 1 78 ? 4.086 -5.266 7.789 1.00 97.38 78 THR A O 1
ATOM 573 N N . ASN A 1 79 ? 4.381 -7.348 6.989 1.00 97.81 79 ASN A N 1
ATOM 574 C CA . ASN A 1 79 ? 3.170 -7.930 7.555 1.00 97.81 79 ASN A CA 1
ATOM 575 C C . ASN A 1 79 ? 1.896 -7.147 7.167 1.00 97.81 79 ASN A C 1
ATOM 577 O O . ASN A 1 79 ? 1.037 -6.888 8.008 1.00 97.81 79 ASN A O 1
ATOM 581 N N . CYS A 1 80 ? 1.763 -6.753 5.891 1.00 96.94 80 CYS A N 1
ATOM 582 C CA . CYS A 1 80 ? 0.548 -6.083 5.405 1.00 96.94 80 CYS A CA 1
ATOM 583 C C . CYS A 1 80 ? -0.692 -6.988 5.521 1.00 96.94 80 CYS A C 1
ATOM 585 O O . CYS A 1 80 ? -1.813 -6.509 5.675 1.00 96.94 80 CYS A O 1
ATOM 587 N N . GLY A 1 81 ? -0.512 -8.307 5.389 1.00 94.62 81 GLY A N 1
ATOM 588 C CA . GLY A 1 81 ? -1.600 -9.293 5.389 1.00 94.62 81 GLY A CA 1
ATOM 589 C C . GLY A 1 81 ? -2.480 -9.279 4.131 1.00 94.62 81 GLY A C 1
ATOM 590 O O . GLY A 1 81 ? -3.306 -10.171 3.958 1.00 94.62 81 GLY A O 1
ATOM 591 N N . GLN A 1 82 ? -2.306 -8.297 3.240 1.00 98.56 82 GLN A N 1
ATOM 592 C CA . GLN A 1 82 ? -3.029 -8.163 1.977 1.00 98.56 82 GLN A CA 1
ATOM 593 C C . GLN A 1 82 ? -2.112 -7.614 0.878 1.00 98.56 82 GLN A C 1
ATOM 595 O O . GLN A 1 82 ? -1.307 -6.708 1.113 1.00 98.56 82 GLN A O 1
ATOM 600 N N . ILE A 1 83 ? -2.276 -8.135 -0.338 1.00 98.62 83 ILE A N 1
ATOM 601 C CA . ILE A 1 83 ? -1.582 -7.672 -1.542 1.00 98.62 83 ILE A CA 1
ATOM 602 C C . ILE A 1 83 ? -2.557 -7.596 -2.722 1.00 98.62 83 ILE A C 1
ATOM 604 O O . ILE A 1 83 ? -3.399 -8.473 -2.910 1.00 98.62 83 ILE A O 1
ATOM 608 N N . LYS A 1 84 ? -2.430 -6.546 -3.536 1.00 98.44 84 LYS A N 1
ATOM 609 C CA . LYS A 1 84 ? -3.171 -6.329 -4.781 1.00 98.44 84 LYS A CA 1
ATOM 610 C C . LYS A 1 84 ? -2.180 -6.210 -5.940 1.00 98.44 84 LYS A C 1
ATOM 612 O O . LYS A 1 84 ? -1.583 -5.156 -6.143 1.00 98.44 84 LYS A O 1
ATOM 617 N N . THR A 1 85 ? -2.029 -7.284 -6.716 1.00 98.00 85 THR A N 1
ATOM 618 C CA . THR A 1 85 ? -1.033 -7.362 -7.807 1.00 98.00 85 THR A CA 1
ATOM 619 C C . THR A 1 85 ? -1.619 -7.727 -9.185 1.00 98.00 85 THR A C 1
ATOM 621 O O . THR A 1 85 ? -0.922 -8.169 -10.100 1.00 98.00 85 THR A O 1
ATOM 624 N N . GLY A 1 86 ? -2.916 -7.474 -9.376 1.00 97.19 86 GLY A N 1
ATOM 625 C CA . GLY A 1 86 ? -3.630 -7.744 -10.628 1.00 97.19 86 GLY A CA 1
ATOM 626 C C . GLY A 1 86 ? -4.291 -9.123 -10.666 1.00 97.19 86 GLY A C 1
ATOM 627 O O . GLY A 1 86 ? -4.379 -9.813 -9.653 1.00 97.19 86 GLY A O 1
ATOM 628 N N . ALA A 1 87 ? -4.821 -9.484 -11.834 1.00 97.62 87 ALA A N 1
ATOM 629 C CA . ALA A 1 87 ? -5.459 -10.775 -12.080 1.00 97.62 87 ALA A CA 1
ATOM 630 C C . ALA A 1 87 ? -4.410 -11.903 -12.204 1.00 97.62 87 ALA A C 1
ATOM 632 O O . ALA A 1 87 ? -3.235 -11.616 -12.437 1.00 97.62 87 ALA A O 1
ATOM 633 N N . PRO A 1 88 ? -4.808 -13.190 -12.142 1.00 96.81 88 PRO A N 1
ATOM 634 C CA . PRO A 1 88 ? -3.942 -14.325 -12.492 1.00 96.81 88 PRO A CA 1
ATOM 635 C C . PRO A 1 88 ? -3.724 -14.452 -14.019 1.00 96.81 88 PRO A C 1
ATOM 637 O O . PRO A 1 88 ? -3.714 -15.547 -14.573 1.00 96.81 88 PRO A O 1
ATOM 640 N N . ALA A 1 89 ? -3.622 -13.312 -14.700 1.00 93.25 89 ALA A N 1
ATOM 641 C CA . ALA A 1 89 ? -3.373 -13.119 -16.121 1.00 93.25 89 ALA A CA 1
ATOM 642 C C . ALA A 1 89 ? -2.927 -11.657 -16.323 1.00 93.25 89 ALA A C 1
ATOM 644 O O . ALA A 1 89 ? -3.347 -10.776 -15.564 1.00 93.25 89 ALA A O 1
ATOM 645 N N . ARG A 1 90 ? -2.091 -11.401 -17.331 1.00 77.94 90 ARG A N 1
ATOM 646 C CA . ARG A 1 90 ? -1.683 -10.060 -17.767 1.00 77.94 90 ARG A CA 1
ATOM 647 C C . ARG A 1 90 ? -1.787 -9.962 -19.279 1.00 77.94 90 ARG A C 1
ATOM 649 O O . ARG A 1 90 ? -1.401 -10.952 -19.937 1.00 77.94 90 ARG A O 1
#

Solvent-accessible surface area (backbone atoms only — not comparable to full-atom values): 5264 Å² total; per-residue (Å²): 124,99,68,89,39,68,31,40,88,76,25,43,33,32,51,72,42,40,53,52,35,59,77,68,62,73,54,50,25,38,38,38,35,57,83,63,57,69,41,68,67,53,37,51,50,28,50,49,55,33,49,78,70,74,23,46,40,30,28,38,60,62,96,83,69,76,92,75,59,65,64,61,57,47,25,59,76,68,64,31,87,38,73,49,76,80,64,106,64,134

Sequence (90 aa):
SKVQLVGDDLFVTNPKRLAKGIELGTANSILVKVNQIGTLSETLDAVSLAHTNGYTAVMSHRSGETEDTTIADLAVATNCGQIKTGAPAR

Foldseek 3Di:
DVDFFEDPVQCLLAQVSLVVCLVVVVGQEYEQDCPSHPDPVSSLVSLVSSVVSNGAYEYEDDPDDDPDPVSVVVCVVSVSVHYYYDDPPD

Mean predicted aligned error: 2.24 Å

Radius of gyration: 12.52 Å; Cα contacts (8 Å, |Δi|>4): 138; chains: 1; bounding box: 30×28×33 Å

Secondary structure (DSSP, 8-state):
--S--EESTTTTT-HHHHHHHHHTT--SEEEE-HHHHSSHHHHHHHHHHHHHTT-EEEEE--SS--S--HHHHHHHHTT-S-EE---S--

Nearest PDB structures (foldseek):
  6l7d-assembly1_A  TM=9.995E-01  e=3.140E-11  Mycobacterium tuberculosis H37Rv
  7e2q-assembly2_C  TM=9.966E-01  e=6.248E-10  Mycoplasmoides pneumoniae
  2xh7-assembly1_A  TM=1.003E+00  e=1.214E-09  Saccharomyces cerevisiae
  2al2-assembly1_B  TM=9.911E-01  e=1.933E-09  Saccharomyces cerevisiae
  2al2-assembly1_A  TM=1.002E+00  e=2.522E-09  Saccharomyces cerevisiae

pLDDT: mean 97.28, std 3.75, range [71.0, 98.81]